Protein AF-A0A5B9D810-F1 (afdb_monomer_lite)

Organism: NCBI:txid2594042

Structure (mmCIF, N/CA/C/O backbone):
data_AF-A0A5B9D810-F1
#
_entry.id   AF-A0A5B9D810-F1
#
loop_
_atom_site.group_PDB
_atom_site.id
_atom_site.type_symbol
_atom_site.label_atom_id
_atom_site.label_alt_id
_atom_site.label_comp_id
_atom_site.label_asym_id
_atom_site.label_entity_id
_atom_site.label_seq_id
_atom_site.pdbx_PDB_ins_code
_atom_site.Cartn_x
_atom_site.Cartn_y
_atom_site.Cartn_z
_atom_site.occupancy
_atom_site.B_iso_or_equiv
_atom_site.auth_seq_id
_atom_site.auth_comp_id
_atom_site.auth_asym_id
_atom_site.auth_atom_id
_atom_site.pdbx_PDB_model_num
ATOM 1 N N . MET A 1 1 ? 25.979 0.892 -16.564 1.00 64.50 1 MET A N 1
ATOM 2 C CA . MET A 1 1 ? 24.502 0.816 -16.606 1.00 64.50 1 MET A CA 1
ATOM 3 C C . MET A 1 1 ? 24.005 0.319 -15.260 1.00 64.50 1 MET A C 1
ATOM 5 O O . MET A 1 1 ? 24.143 -0.865 -14.991 1.00 64.50 1 MET A O 1
ATOM 9 N N . LYS A 1 2 ? 23.517 1.200 -14.382 1.00 75.94 2 LYS A N 1
ATOM 10 C CA . LYS A 1 2 ? 22.886 0.778 -13.124 1.00 75.94 2 LYS A CA 1
ATOM 11 C C . LYS A 1 2 ? 21.375 0.852 -13.322 1.00 75.94 2 LYS A C 1
ATOM 13 O O . LYS A 1 2 ? 20.813 1.936 -13.285 1.00 75.94 2 LYS A O 1
ATOM 18 N N . TRP A 1 3 ? 20.777 -0.298 -13.610 1.00 79.00 3 TRP A N 1
ATOM 19 C 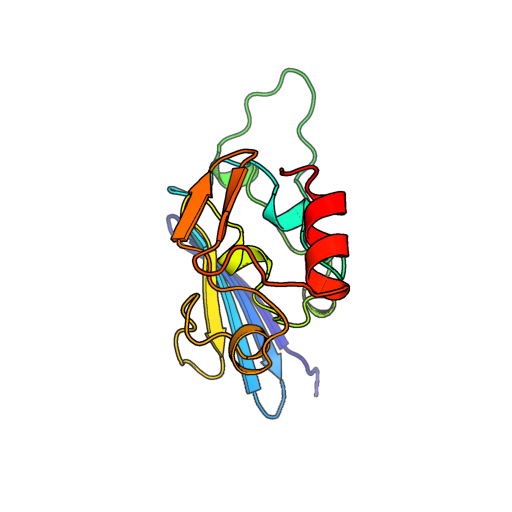CA . TRP A 1 3 ? 19.335 -0.505 -13.706 1.00 79.00 3 TRP A CA 1
ATOM 20 C C . TRP A 1 3 ? 18.954 -1.660 -12.769 1.00 79.00 3 TRP A C 1
ATOM 22 O O . TRP A 1 3 ? 19.748 -2.597 -12.646 1.00 79.00 3 TRP A O 1
ATOM 32 N N . PRO A 1 4 ? 17.766 -1.645 -12.145 1.00 86.75 4 PRO A N 1
ATOM 33 C CA . PRO A 1 4 ? 16.772 -0.566 -12.151 1.00 86.75 4 PRO A CA 1
ATOM 34 C C . PRO A 1 4 ? 17.247 0.706 -11.426 1.00 86.75 4 PRO A C 1
ATOM 36 O O . PRO A 1 4 ? 18.054 0.627 -10.499 1.00 86.75 4 PRO A O 1
ATOM 39 N N . ILE A 1 5 ? 16.753 1.869 -11.859 1.00 91.88 5 ILE A N 1
ATOM 40 C CA . ILE A 1 5 ? 16.976 3.154 -11.181 1.00 91.88 5 ILE A CA 1
ATOM 41 C C . ILE A 1 5 ? 15.845 3.345 -10.172 1.00 91.88 5 ILE A C 1
ATOM 43 O O . ILE A 1 5 ? 14.675 3.160 -10.502 1.00 91.88 5 ILE A O 1
ATOM 47 N N . VAL A 1 6 ? 16.197 3.685 -8.934 1.00 93.00 6 VAL A N 1
ATOM 48 C CA . VAL A 1 6 ? 15.242 3.894 -7.843 1.00 93.00 6 VAL A CA 1
ATOM 49 C C . VAL A 1 6 ? 15.334 5.343 -7.388 1.00 93.00 6 VAL A C 1
ATOM 51 O O . VAL A 1 6 ? 16.401 5.798 -6.981 1.00 93.00 6 VAL A O 1
ATOM 54 N N . GLU A 1 7 ? 14.210 6.047 -7.443 1.00 92.56 7 GLU A N 1
ATOM 55 C CA . GLU A 1 7 ? 14.071 7.440 -7.031 1.00 92.56 7 GLU A CA 1
ATOM 56 C C . GLU A 1 7 ? 13.005 7.541 -5.936 1.00 92.56 7 GLU A C 1
ATOM 58 O O . GLU A 1 7 ? 11.848 7.154 -6.124 1.00 92.56 7 GLU A O 1
ATOM 63 N N . GLU A 1 8 ? 13.376 8.091 -4.782 1.00 91.56 8 GLU A N 1
ATOM 64 C CA . GLU A 1 8 ? 12.434 8.407 -3.711 1.00 91.56 8 GLU A CA 1
ATOM 65 C C . GLU A 1 8 ? 12.339 9.918 -3.531 1.00 91.56 8 GLU A C 1
ATOM 67 O O . GLU A 1 8 ? 13.345 10.622 -3.463 1.00 91.56 8 GLU A O 1
ATOM 72 N N . SER A 1 9 ? 11.113 10.427 -3.448 1.00 91.06 9 SER A N 1
ATOM 73 C CA . SER A 1 9 ? 10.857 11.851 -3.233 1.00 91.06 9 SER A CA 1
ATOM 74 C C . SER A 1 9 ? 9.696 12.062 -2.269 1.00 91.06 9 SER A C 1
ATOM 76 O O . SER A 1 9 ? 8.754 11.268 -2.194 1.00 91.06 9 SER A O 1
ATOM 78 N N . ILE A 1 10 ? 9.767 13.144 -1.494 1.00 87.75 10 ILE A N 1
ATOM 79 C CA . ILE A 1 10 ? 8.697 13.564 -0.589 1.00 87.75 10 ILE A CA 1
ATOM 80 C C . ILE A 1 10 ? 8.345 15.005 -0.937 1.00 87.75 10 ILE A C 1
ATOM 82 O O . ILE A 1 10 ? 9.076 15.927 -0.590 1.00 87.75 10 ILE A O 1
ATOM 86 N N . ASN A 1 11 ? 7.199 15.194 -1.588 1.00 86.50 11 ASN A N 1
ATOM 87 C CA . ASN A 1 11 ? 6.734 16.506 -2.026 1.00 86.50 11 ASN A CA 1
ATOM 88 C C . ASN A 1 11 ? 5.464 16.872 -1.262 1.00 86.50 11 ASN A C 1
ATOM 90 O O . ASN A 1 11 ? 4.451 16.193 -1.407 1.00 86.50 11 ASN A O 1
ATOM 94 N N . PHE A 1 12 ? 5.514 17.953 -0.474 1.00 79.50 12 PHE A N 1
ATOM 95 C CA . PHE A 1 12 ? 4.403 18.543 0.294 1.00 79.50 12 PHE A CA 1
ATOM 96 C C . PHE A 1 12 ? 3.665 17.568 1.240 1.00 79.50 12 PHE A C 1
ATOM 98 O O . PHE A 1 12 ? 3.854 17.589 2.466 1.00 79.50 12 PHE A O 1
ATOM 105 N N . SER A 1 13 ? 2.826 16.705 0.669 1.00 86.88 13 SER A N 1
ATOM 106 C CA . SER A 1 13 ? 2.000 15.699 1.332 1.00 86.88 13 SER A CA 1
ATOM 107 C C . SER A 1 13 ? 2.019 14.339 0.639 1.00 86.88 13 SER A C 1
ATOM 109 O O . SER A 1 13 ? 1.164 13.516 0.936 1.00 86.88 13 SER A O 1
ATOM 111 N N . VAL A 1 14 ? 2.951 14.075 -0.275 1.00 90.00 14 VAL A N 1
ATOM 112 C CA . VAL A 1 14 ? 3.038 12.800 -0.989 1.00 90.00 14 VAL A CA 1
ATOM 113 C C . VAL A 1 14 ? 4.446 12.232 -0.878 1.00 90.00 14 VAL A C 1
ATOM 115 O O . VAL A 1 14 ? 5.416 12.920 -1.183 1.00 90.00 14 VAL A O 1
ATOM 118 N N . ARG A 1 15 ? 4.556 10.968 -0.460 1.00 91.44 15 ARG A N 1
ATOM 119 C CA . ARG A 1 15 ? 5.782 10.167 -0.591 1.00 91.44 15 ARG A CA 1
ATOM 120 C C . ARG A 1 15 ? 5.678 9.349 -1.871 1.00 91.44 15 ARG A C 1
ATOM 122 O O . ARG A 1 15 ? 4.767 8.534 -1.973 1.00 91.44 15 ARG A O 1
ATOM 129 N N . ASN A 1 16 ? 6.582 9.562 -2.818 1.00 93.19 16 ASN A N 1
ATOM 130 C CA . ASN A 1 16 ? 6.650 8.814 -4.067 1.00 93.19 16 ASN A CA 1
ATOM 131 C C . ASN A 1 16 ? 7.885 7.909 -4.079 1.00 93.19 16 ASN A C 1
ATOM 133 O O . ASN A 1 16 ? 8.989 8.363 -3.779 1.00 93.19 16 ASN A O 1
ATOM 137 N N . THR A 1 17 ? 7.683 6.658 -4.470 1.00 93.88 17 THR A N 1
ATOM 138 C CA . THR A 1 17 ? 8.737 5.700 -4.794 1.00 93.88 17 THR A CA 1
ATOM 139 C C . THR A 1 17 ? 8.589 5.354 -6.269 1.00 93.88 17 THR A C 1
ATOM 141 O O . THR A 1 17 ? 7.630 4.681 -6.656 1.00 93.88 17 THR A O 1
ATOM 144 N N . LYS A 1 18 ? 9.530 5.824 -7.087 1.00 94.25 18 LYS A N 1
ATOM 145 C CA . LYS A 1 18 ? 9.582 5.580 -8.526 1.00 94.25 18 LYS A CA 1
ATOM 146 C C . LYS A 1 18 ? 10.715 4.606 -8.827 1.00 94.25 18 LYS A C 1
ATOM 148 O O . LYS A 1 18 ? 11.838 4.774 -8.359 1.00 94.25 18 LYS A O 1
ATOM 153 N N . ILE A 1 19 ? 10.402 3.568 -9.589 1.00 93.25 19 ILE A N 1
ATOM 154 C CA . ILE A 1 19 ? 11.365 2.569 -10.047 1.00 93.25 19 ILE A CA 1
ATOM 155 C C . ILE A 1 19 ? 11.275 2.516 -11.558 1.00 93.25 19 ILE A C 1
ATOM 157 O O . ILE A 1 19 ? 10.211 2.260 -12.119 1.00 93.25 19 ILE A O 1
ATOM 161 N N . GLU A 1 20 ? 12.401 2.744 -12.206 1.00 91.88 20 GLU A N 1
ATOM 162 C CA . GLU A 1 20 ? 12.515 2.727 -13.650 1.00 91.88 20 GLU A CA 1
ATOM 163 C C . GLU A 1 20 ? 13.334 1.496 -14.053 1.00 91.88 20 GLU A C 1
ATOM 165 O O . GLU A 1 20 ? 14.413 1.221 -13.518 1.00 91.88 20 GLU A O 1
ATOM 170 N N . TYR A 1 21 ? 12.767 0.699 -14.950 1.00 89.75 21 TYR A N 1
ATOM 171 C CA . TYR A 1 21 ? 13.385 -0.450 -15.598 1.00 89.75 21 TYR A CA 1
ATOM 172 C C . TYR A 1 21 ? 13.634 -0.102 -17.069 1.00 89.75 21 TYR A C 1
ATOM 174 O O . TYR A 1 21 ? 13.072 0.852 -17.595 1.00 89.75 21 TYR A O 1
ATOM 182 N N . MET A 1 22 ? 14.407 -0.929 -17.777 1.00 89.62 22 MET A N 1
ATOM 183 C CA . MET A 1 22 ? 14.693 -0.698 -19.201 1.00 89.62 22 MET A CA 1
ATOM 184 C C . MET A 1 22 ? 13.442 -0.645 -20.092 1.00 89.62 22 MET A C 1
ATOM 186 O O . MET A 1 22 ? 13.476 -0.021 -21.144 1.00 89.62 22 MET A O 1
ATOM 190 N N . ASN A 1 23 ? 12.366 -1.332 -19.704 1.00 91.06 23 ASN A N 1
ATOM 191 C CA . ASN A 1 23 ? 11.155 -1.477 -20.512 1.00 91.06 23 ASN A CA 1
ATOM 192 C C . ASN A 1 23 ? 9.885 -0.941 -19.844 1.00 91.06 23 ASN A C 1
ATOM 194 O O . ASN A 1 23 ? 8.820 -1.060 -20.443 1.00 91.06 23 ASN A O 1
ATOM 198 N N . ARG A 1 24 ? 9.970 -0.445 -18.603 1.00 91.50 24 ARG A N 1
ATOM 199 C CA . ARG A 1 24 ? 8.802 0.036 -17.860 1.00 91.50 24 ARG A CA 1
ATOM 200 C C . ARG A 1 24 ? 9.176 0.923 -16.681 1.00 91.50 24 ARG A C 1
ATOM 202 O O . ARG A 1 24 ? 10.240 0.752 -16.090 1.00 91.50 24 ARG A O 1
ATOM 209 N N . THR A 1 25 ? 8.233 1.737 -16.236 1.00 92.12 25 THR A N 1
ATOM 210 C CA . THR A 1 25 ? 8.355 2.598 -15.058 1.00 92.12 25 THR A CA 1
ATOM 211 C C . THR A 1 25 ? 7.193 2.350 -14.112 1.00 92.12 25 THR A C 1
ATOM 213 O O . THR A 1 25 ? 6.039 2.251 -14.523 1.00 92.12 25 THR A O 1
ATOM 216 N N . THR A 1 26 ? 7.489 2.238 -12.823 1.00 93.56 26 THR A N 1
ATOM 217 C CA . THR A 1 26 ? 6.485 2.044 -11.778 1.00 93.56 26 THR A CA 1
ATOM 218 C C . THR A 1 26 ? 6.600 3.136 -10.732 1.00 93.56 26 THR A C 1
ATOM 220 O O . THR A 1 26 ? 7.645 3.265 -10.096 1.00 93.56 26 THR A O 1
ATOM 223 N N . ASP A 1 27 ? 5.512 3.859 -10.498 1.00 94.06 27 ASP A N 1
ATOM 224 C CA . ASP A 1 27 ? 5.411 4.881 -9.461 1.00 94.06 27 ASP A CA 1
ATOM 225 C C . ASP A 1 27 ? 4.400 4.439 -8.411 1.00 94.06 27 ASP A C 1
ATOM 227 O O . ASP A 1 27 ? 3.261 4.079 -8.725 1.00 94.06 27 ASP A O 1
ATOM 231 N N . LEU A 1 28 ? 4.796 4.497 -7.145 1.00 93.75 28 LEU A N 1
ATOM 232 C CA . LEU A 1 28 ? 3.920 4.233 -6.018 1.00 93.75 28 LEU A CA 1
ATOM 233 C C . LEU A 1 28 ? 3.935 5.423 -5.067 1.00 93.75 28 LEU A C 1
ATOM 235 O O . LEU A 1 28 ? 4.957 5.768 -4.479 1.00 93.75 28 LEU A O 1
ATOM 239 N N . MET A 1 29 ? 2.765 6.022 -4.885 1.00 93.69 29 MET A N 1
ATOM 240 C CA . MET A 1 29 ? 2.589 7.273 -4.163 1.00 93.69 29 MET A CA 1
ATOM 241 C C . MET A 1 29 ? 1.731 7.050 -2.915 1.00 93.69 29 MET A C 1
ATOM 243 O O . MET A 1 29 ? 0.670 6.431 -2.988 1.00 93.69 29 MET A O 1
ATOM 247 N N . PHE A 1 30 ? 2.168 7.587 -1.778 1.00 93.50 30 PHE A N 1
ATOM 248 C CA . PHE A 1 30 ? 1.420 7.631 -0.522 1.00 93.50 30 PHE A CA 1
ATOM 249 C C . PHE A 1 30 ? 1.042 9.067 -0.187 1.00 93.50 30 PHE A C 1
ATOM 251 O O . PHE A 1 30 ? 1.918 9.895 0.061 1.00 93.50 30 PHE A O 1
ATOM 258 N N . ASP A 1 31 ? -0.255 9.341 -0.099 1.00 93.44 31 ASP A N 1
ATOM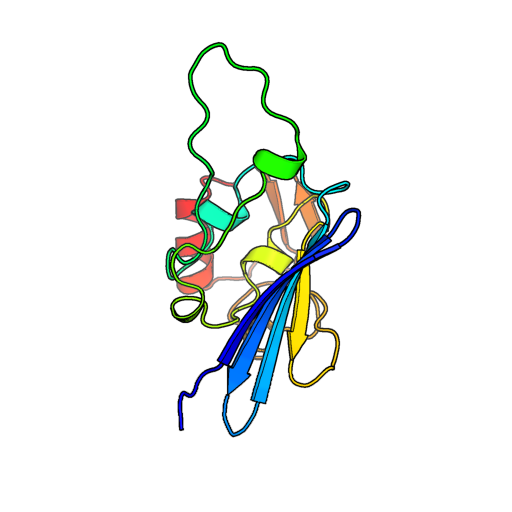 259 C CA . ASP A 1 31 ? -0.788 10.599 0.413 1.00 93.44 31 ASP A CA 1
ATOM 260 C C . ASP A 1 31 ? -0.681 10.618 1.949 1.00 93.44 31 ASP A C 1
ATOM 262 O O . ASP A 1 31 ? -1.382 9.904 2.675 1.00 93.44 31 ASP A O 1
ATOM 266 N N . LEU A 1 32 ? 0.229 11.449 2.448 1.00 91.25 32 LEU A N 1
ATOM 267 C CA . LEU A 1 32 ? 0.549 11.636 3.859 1.00 91.25 32 LEU A CA 1
ATOM 268 C C . LEU A 1 32 ? -0.590 12.310 4.644 1.00 91.25 32 LEU A C 1
ATOM 270 O O . LEU A 1 32 ? -0.649 12.156 5.866 1.00 91.25 32 LEU A O 1
ATOM 274 N N . ASN A 1 33 ? -1.494 13.036 3.976 1.00 90.81 33 ASN A N 1
ATOM 275 C CA . ASN A 1 33 ? -2.650 13.668 4.615 1.00 90.81 33 ASN A CA 1
ATOM 276 C C . ASN A 1 33 ? -3.777 12.649 4.827 1.00 90.81 33 ASN A C 1
ATOM 278 O O . ASN A 1 33 ? -4.414 12.629 5.885 1.00 90.81 33 ASN A O 1
ATOM 282 N N . LYS A 1 34 ? -3.986 11.755 3.854 1.00 91.69 34 LYS A N 1
ATOM 283 C CA . LYS A 1 34 ? -4.996 10.689 3.940 1.00 91.69 34 LYS A CA 1
ATOM 284 C C . LYS A 1 34 ? -4.531 9.500 4.780 1.00 91.69 34 LYS A C 1
ATOM 286 O O . LYS A 1 34 ? -5.313 8.946 5.553 1.00 91.69 34 LYS A O 1
ATOM 291 N N . CYS A 1 35 ? -3.257 9.112 4.701 1.00 91.94 35 CYS A N 1
ATOM 292 C CA . CYS A 1 35 ? -2.734 7.922 5.379 1.00 91.94 35 CYS A CA 1
ATOM 293 C C . CYS A 1 35 ? -2.834 8.049 6.903 1.00 91.94 35 CYS A C 1
ATOM 295 O O . CYS A 1 35 ? -2.254 8.953 7.491 1.00 91.94 35 CYS A O 1
ATOM 297 N N . THR A 1 36 ? -3.566 7.157 7.570 1.00 90.69 36 THR A N 1
ATOM 298 C CA . THR A 1 36 ? -3.753 7.160 9.038 1.00 90.69 36 THR A CA 1
ATOM 299 C C . THR A 1 36 ? -2.745 6.291 9.788 1.00 90.69 36 THR A C 1
ATOM 301 O O . THR A 1 36 ? -2.862 6.135 11.002 1.00 90.69 36 THR A O 1
ATOM 304 N N . SER A 1 37 ? -1.766 5.705 9.090 1.00 91.31 37 SER A N 1
ATOM 305 C CA . SER A 1 37 ? -0.823 4.743 9.675 1.00 91.31 37 SER A CA 1
ATOM 306 C C . SER A 1 37 ? -1.517 3.512 10.286 1.00 91.31 37 SER A C 1
ATOM 308 O O . SER A 1 37 ? -1.104 3.009 11.325 1.00 91.31 37 SER A O 1
ATOM 310 N N . CYS A 1 38 ? -2.572 2.996 9.636 1.00 90.50 38 CYS A N 1
ATOM 311 C CA . CYS A 1 38 ? -3.254 1.760 10.053 1.00 90.50 38 CYS A CA 1
ATOM 312 C C . CYS A 1 38 ? -2.454 0.476 9.756 1.00 90.50 38 CYS A C 1
ATOM 314 O O . CYS A 1 38 ? -2.785 -0.593 10.267 1.00 90.50 38 CYS A O 1
ATOM 316 N N . TYR A 1 39 ? -1.422 0.572 8.909 1.00 91.88 39 TYR A N 1
ATOM 317 C CA . TYR A 1 39 ? -0.507 -0.509 8.520 1.00 91.88 39 TYR A CA 1
ATOM 318 C C . TYR A 1 39 ? -1.163 -1.756 7.896 1.00 91.88 39 TYR A C 1
ATOM 320 O O . TYR A 1 39 ? -0.522 -2.801 7.796 1.00 91.88 39 TYR A O 1
ATOM 328 N N . GLN A 1 40 ? -2.402 -1.663 7.401 1.00 90.94 40 GLN A N 1
ATOM 329 C CA . GLN A 1 40 ? -3.029 -2.764 6.656 1.00 90.94 40 GLN A CA 1
ATOM 330 C C . GLN A 1 40 ? -2.258 -3.096 5.373 1.00 90.94 40 GLN A C 1
ATOM 332 O O . GLN A 1 40 ? -2.056 -4.266 5.073 1.00 90.94 40 GLN A O 1
ATOM 337 N N . CYS A 1 41 ? -1.744 -2.087 4.662 1.00 92.31 41 CYS A N 1
ATOM 338 C CA . CYS A 1 41 ? -0.913 -2.286 3.472 1.00 92.31 41 CYS A CA 1
ATOM 339 C C . CYS A 1 41 ? 0.398 -3.038 3.763 1.00 92.31 41 CYS A C 1
ATOM 341 O O . CYS A 1 41 ? 0.856 -3.800 2.916 1.00 92.31 41 CYS A O 1
ATOM 343 N N . VAL A 1 42 ? 0.972 -2.858 4.960 1.00 93.50 42 VAL A N 1
ATOM 344 C CA . VAL A 1 42 ? 2.163 -3.590 5.420 1.00 93.50 42 VAL A CA 1
ATOM 345 C C . VAL A 1 42 ? 1.812 -5.064 5.619 1.00 93.50 42 VAL A C 1
ATOM 347 O O . VAL A 1 42 ? 2.454 -5.928 5.033 1.00 93.50 42 VAL A O 1
ATOM 350 N N . LYS A 1 43 ? 0.743 -5.351 6.375 1.00 91.31 43 LYS A N 1
ATOM 351 C CA . LYS A 1 43 ? 0.288 -6.725 6.652 1.00 91.31 43 LYS A CA 1
ATOM 352 C C . LYS A 1 43 ? -0.156 -7.476 5.394 1.00 91.31 43 LYS A C 1
ATOM 354 O O . LYS A 1 43 ? 0.110 -8.664 5.253 1.00 91.31 43 LYS A O 1
ATOM 359 N N . ALA A 1 44 ? -0.835 -6.782 4.485 1.00 91.19 44 ALA A N 1
ATOM 360 C CA . ALA A 1 44 ? -1.385 -7.377 3.275 1.00 91.19 44 ALA A CA 1
ATOM 361 C C . ALA A 1 44 ? -0.339 -7.640 2.186 1.00 91.19 44 ALA A C 1
ATOM 363 O O . ALA A 1 44 ? -0.627 -8.353 1.228 1.00 91.19 44 ALA A O 1
ATOM 364 N N . CYS A 1 45 ? 0.850 -7.036 2.275 1.00 92.69 45 CYS A N 1
ATOM 365 C CA . CYS A 1 45 ? 1.849 -7.150 1.223 1.00 92.69 45 CYS A CA 1
ATOM 366 C C . CYS A 1 45 ? 2.305 -8.616 1.082 1.00 92.69 45 CYS A C 1
ATOM 368 O O . CYS A 1 45 ? 2.925 -9.152 2.002 1.00 92.69 45 CYS A O 1
ATOM 370 N N . PRO A 1 46 ? 2.083 -9.283 -0.067 1.00 90.81 46 PRO A N 1
ATOM 371 C CA . PRO A 1 46 ? 2.456 -10.690 -0.221 1.00 90.81 46 PRO A CA 1
ATOM 372 C C . PRO A 1 46 ? 3.976 -10.900 -0.157 1.00 90.81 46 PRO A C 1
ATOM 374 O O . PRO A 1 46 ? 4.433 -11.947 0.300 1.00 90.81 46 PRO A O 1
ATOM 377 N N . LYS A 1 47 ? 4.750 -9.886 -0.572 1.00 93.81 47 LYS A N 1
ATOM 378 C CA . LYS A 1 47 ? 6.220 -9.882 -0.614 1.00 93.81 47 LYS A CA 1
ATOM 379 C C . LYS A 1 47 ? 6.892 -9.206 0.583 1.00 93.81 47 LYS A C 1
ATOM 381 O O . LYS A 1 47 ? 8.115 -9.127 0.593 1.00 93.81 47 LYS A O 1
ATOM 386 N N . ASN A 1 48 ? 6.127 -8.715 1.563 1.00 93.31 48 ASN A N 1
ATOM 387 C CA . ASN A 1 48 ? 6.660 -7.966 2.709 1.00 93.31 48 ASN A CA 1
ATOM 388 C C . ASN A 1 48 ? 7.607 -6.820 2.290 1.00 93.31 48 ASN A C 1
ATOM 390 O O . ASN A 1 48 ? 8.660 -6.628 2.885 1.00 93.31 48 ASN A O 1
ATOM 394 N N . ALA A 1 49 ? 7.264 -6.092 1.222 1.00 94.62 49 ALA A N 1
ATOM 395 C CA . ALA A 1 49 ? 8.090 -4.999 0.702 1.00 94.62 49 ALA A CA 1
ATOM 396 C C . ALA A 1 49 ? 7.925 -3.696 1.511 1.00 94.62 49 ALA A C 1
ATOM 398 O O . ALA A 1 49 ? 8.833 -2.874 1.559 1.00 94.62 49 ALA A O 1
ATOM 399 N N . LEU A 1 50 ? 6.765 -3.517 2.150 1.00 94.25 50 LEU A N 1
ATOM 400 C CA . LEU A 1 50 ? 6.436 -2.346 2.962 1.00 94.25 50 LEU A CA 1
ATOM 401 C C . LEU A 1 50 ? 6.748 -2.583 4.434 1.00 94.25 50 LEU A C 1
ATOM 403 O O . LEU A 1 50 ? 6.435 -3.644 4.969 1.00 94.25 50 LEU A O 1
ATOM 407 N N . PHE A 1 51 ? 7.265 -1.554 5.100 1.00 93.81 51 PHE A N 1
ATOM 408 C CA . PHE A 1 51 ? 7.593 -1.584 6.520 1.00 93.81 51 PHE A CA 1
ATOM 409 C C . PHE A 1 51 ? 6.984 -0.399 7.260 1.00 93.81 51 PHE A C 1
ATOM 411 O O . PHE A 1 51 ? 6.801 0.691 6.711 1.00 93.81 51 PHE A O 1
ATOM 418 N N . LYS A 1 52 ? 6.645 -0.634 8.531 1.00 92.69 52 LYS A N 1
ATOM 419 C CA . LYS A 1 52 ? 6.245 0.427 9.457 1.00 92.69 52 LYS A CA 1
ATOM 420 C C . LYS A 1 52 ? 7.503 1.073 10.060 1.00 92.69 52 LYS A C 1
ATOM 422 O O . LYS A 1 52 ? 8.416 0.334 10.423 1.00 92.69 52 LYS A O 1
ATOM 427 N N . PRO A 1 53 ? 7.553 2.404 10.206 1.00 89.50 53 PRO A N 1
ATOM 428 C CA . PRO A 1 53 ? 8.613 3.071 10.957 1.00 89.50 53 PRO A CA 1
ATOM 429 C C . PRO A 1 53 ? 8.640 2.617 12.420 1.00 89.50 53 PRO A C 1
ATOM 431 O O . PRO A 1 53 ? 7.586 2.392 13.027 1.00 89.50 53 PRO A O 1
ATOM 434 N N . GLU A 1 54 ? 9.834 2.504 12.997 1.00 87.00 54 GLU A N 1
ATOM 435 C CA . GLU A 1 54 ? 9.992 2.302 14.435 1.00 87.00 54 GLU A CA 1
ATOM 436 C C . GLU A 1 54 ? 9.761 3.624 15.165 1.00 87.00 54 GLU A C 1
ATOM 438 O O . GLU A 1 54 ? 10.421 4.628 14.906 1.00 87.00 54 GLU A O 1
ATOM 443 N N . ILE A 1 55 ? 8.787 3.636 16.073 1.00 84.56 55 ILE A N 1
ATOM 444 C CA . ILE A 1 55 ? 8.421 4.824 16.843 1.00 84.56 55 ILE A CA 1
ATOM 445 C C . ILE A 1 55 ? 8.779 4.546 18.305 1.00 84.56 55 ILE A C 1
ATOM 447 O O . ILE A 1 55 ? 8.156 3.670 18.915 1.00 84.56 55 ILE A O 1
ATOM 451 N N . PRO A 1 56 ? 9.751 5.271 18.888 1.00 82.31 56 PRO A N 1
ATOM 452 C CA . PRO A 1 56 ? 10.098 5.116 20.293 1.00 82.31 56 PRO A CA 1
ATOM 453 C C . PRO A 1 56 ? 8.890 5.368 21.197 1.00 82.31 56 PRO A C 1
ATOM 455 O O . PRO A 1 56 ? 8.132 6.323 20.997 1.00 82.31 56 PRO A O 1
ATOM 458 N N . LYS A 1 57 ? 8.722 4.525 22.222 1.00 80.44 57 LYS A N 1
ATOM 459 C CA . LYS A 1 57 ? 7.662 4.706 23.222 1.00 80.44 57 LYS A CA 1
ATO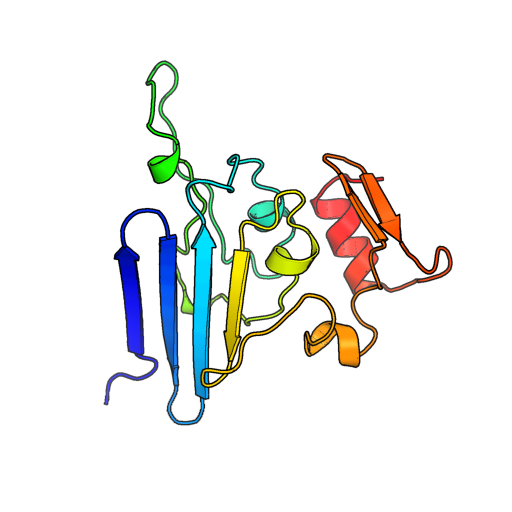M 460 C C . LYS A 1 57 ? 7.797 6.089 23.870 1.00 80.44 57 LYS A C 1
ATOM 462 O O . LYS A 1 57 ? 8.890 6.496 24.248 1.00 80.44 57 LYS A O 1
ATOM 467 N N . GLY A 1 58 ? 6.685 6.814 23.978 1.00 79.88 58 GLY A N 1
ATOM 468 C CA . GLY A 1 58 ? 6.636 8.135 24.615 1.00 79.88 58 GLY A CA 1
ATOM 469 C C . GLY A 1 58 ? 7.007 9.325 23.721 1.00 79.88 58 GLY A C 1
ATOM 470 O O . GLY A 1 58 ? 6.794 10.461 24.137 1.00 79.88 58 GLY A O 1
ATOM 471 N N . LYS A 1 59 ? 7.485 9.119 22.483 1.00 80.94 59 LYS A N 1
ATOM 472 C CA . LYS A 1 59 ? 7.727 10.229 21.545 1.00 80.94 59 LYS A CA 1
ATOM 473 C C . LYS A 1 59 ? 6.500 10.517 20.680 1.00 80.94 59 LYS A C 1
ATOM 475 O O . LYS A 1 59 ? 5.935 9.625 20.049 1.00 80.94 59 LYS A O 1
ATOM 480 N N . LYS A 1 60 ? 6.114 11.795 20.601 1.00 79.38 60 LYS A N 1
ATOM 481 C CA . LYS A 1 60 ? 5.142 12.277 19.612 1.00 79.38 60 LYS A CA 1
ATOM 482 C C . LYS A 1 60 ? 5.854 12.448 18.273 1.00 79.38 60 LYS A C 1
ATOM 484 O O . LYS A 1 60 ? 6.612 13.392 18.096 1.00 79.38 60 LYS A O 1
ATOM 489 N N . VAL A 1 61 ? 5.601 11.527 17.347 1.00 83.00 61 VAL A N 1
ATOM 490 C CA . VAL A 1 61 ? 6.150 11.571 15.986 1.00 83.00 61 VAL A CA 1
ATOM 491 C C . VAL A 1 61 ? 5.092 12.120 15.016 1.00 83.00 61 VAL A C 1
ATOM 493 O O . VAL A 1 61 ? 3.941 11.648 15.037 1.00 83.00 61 VAL A O 1
ATOM 496 N N . PRO A 1 62 ? 5.435 13.106 14.164 1.00 83.50 62 PRO A N 1
ATOM 497 C CA . PRO A 1 62 ? 4.531 13.644 13.154 1.00 83.50 62 PRO A CA 1
ATOM 498 C C . PRO A 1 62 ? 3.916 12.552 12.281 1.00 83.50 62 PRO A C 1
ATOM 500 O O . PRO A 1 62 ? 4.535 11.540 11.971 1.00 83.50 62 PRO A O 1
ATOM 503 N N . ARG A 1 63 ? 2.671 12.750 11.836 1.00 79.25 63 ARG A N 1
ATOM 504 C CA . ARG A 1 63 ? 1.951 11.760 11.012 1.00 79.25 63 ARG A CA 1
ATOM 505 C C . ARG A 1 63 ? 2.715 11.379 9.737 1.00 79.25 63 ARG A C 1
ATOM 507 O O . ARG A 1 63 ? 2.721 10.208 9.376 1.00 79.25 63 ARG A O 1
ATOM 514 N N . LYS A 1 64 ? 3.412 12.340 9.122 1.00 80.06 64 LYS A N 1
ATOM 515 C CA . LYS A 1 64 ? 4.235 12.147 7.915 1.00 80.06 64 LYS A CA 1
ATOM 516 C C . LYS A 1 64 ? 5.363 11.127 8.120 1.00 80.06 64 LYS A C 1
ATOM 518 O O . LYS A 1 64 ? 5.656 10.346 7.223 1.00 80.06 64 LYS A O 1
ATOM 523 N N . GLU A 1 65 ? 5.933 11.079 9.320 1.00 83.69 65 GLU A N 1
ATOM 524 C CA . GLU A 1 65 ? 7.008 10.150 9.692 1.00 83.69 65 GLU A CA 1
ATOM 525 C C . GLU A 1 65 ? 6.489 8.768 10.114 1.00 83.69 65 GLU A C 1
ATOM 527 O O . GLU A 1 65 ? 7.264 7.831 10.255 1.00 83.69 65 GLU A O 1
ATOM 532 N N . ARG A 1 66 ? 5.169 8.608 10.272 1.00 87.94 66 ARG A N 1
ATOM 533 C CA . ARG A 1 66 ? 4.515 7.334 10.614 1.00 87.94 66 ARG A CA 1
ATOM 534 C C . ARG A 1 66 ? 3.994 6.586 9.385 1.00 87.94 66 ARG A C 1
ATOM 536 O O . ARG A 1 66 ? 3.317 5.566 9.519 1.00 87.94 66 ARG A O 1
ATOM 543 N N . VAL A 1 67 ? 4.230 7.103 8.181 1.00 90.94 67 VAL A N 1
ATOM 544 C CA . VAL A 1 67 ? 3.764 6.476 6.938 1.00 90.94 67 VAL A CA 1
ATOM 545 C C . VAL A 1 67 ? 4.678 5.304 6.564 1.00 90.94 67 VAL A C 1
ATOM 547 O O . VAL A 1 67 ? 5.897 5.417 6.726 1.00 90.94 67 VAL A O 1
ATOM 550 N N . PRO A 1 68 ? 4.124 4.183 6.061 1.00 92.38 68 PRO A N 1
ATOM 551 C CA . PRO A 1 68 ? 4.917 3.063 5.565 1.00 92.38 68 PRO A CA 1
ATOM 552 C C . PRO A 1 68 ? 5.935 3.469 4.496 1.00 92.38 68 PRO A C 1
ATOM 554 O O . PRO A 1 68 ? 5.704 4.405 3.729 1.00 92.38 68 PRO A O 1
ATOM 557 N N . PHE A 1 69 ? 7.053 2.757 4.440 1.00 92.19 69 PHE A N 1
ATOM 558 C CA . PHE A 1 69 ? 8.121 2.975 3.462 1.00 92.19 69 PHE A CA 1
ATOM 559 C C . PHE A 1 69 ? 8.647 1.640 2.929 1.00 92.19 69 PHE A C 1
ATOM 561 O O . PHE A 1 69 ? 8.293 0.580 3.454 1.00 92.19 69 PHE A O 1
ATOM 568 N N . PHE A 1 70 ? 9.480 1.704 1.891 1.00 93.50 70 PHE A N 1
ATOM 569 C CA . PHE A 1 70 ? 10.168 0.555 1.312 1.00 93.50 70 PHE A CA 1
ATOM 570 C C . PHE A 1 70 ? 11.640 0.571 1.725 1.00 93.50 70 PHE A C 1
ATOM 572 O O . PHE A 1 70 ? 12.403 1.345 1.161 1.00 93.50 70 PHE A O 1
ATOM 579 N N . PRO A 1 71 ? 12.084 -0.282 2.664 1.00 92.56 71 PRO A N 1
ATOM 580 C CA . PRO A 1 71 ? 13.515 -0.446 2.924 1.00 92.56 71 PRO A CA 1
ATOM 581 C C . PRO A 1 71 ? 14.254 -1.019 1.712 1.00 92.56 71 PRO A C 1
ATOM 583 O O . PRO A 1 71 ? 15.431 -0.753 1.515 1.00 92.56 71 PRO A O 1
ATOM 586 N N . ASP A 1 72 ? 13.549 -1.828 0.917 1.00 92.88 72 ASP A N 1
ATOM 587 C CA . ASP A 1 72 ? 14.024 -2.378 -0.346 1.00 92.88 72 ASP A CA 1
ATOM 588 C C . ASP A 1 72 ? 12.901 -2.246 -1.391 1.00 92.88 72 ASP A C 1
ATOM 590 O O . ASP A 1 72 ? 12.010 -3.107 -1.466 1.00 92.88 72 ASP A O 1
ATOM 594 N N . PRO A 1 73 ? 12.900 -1.149 -2.172 1.00 91.88 73 PRO A N 1
ATOM 595 C CA . PRO A 1 73 ? 11.891 -0.893 -3.198 1.00 91.88 73 PRO A CA 1
ATOM 596 C C . PRO A 1 73 ? 11.793 -2.002 -4.250 1.00 91.88 73 PRO A C 1
ATOM 598 O O . PRO A 1 73 ? 10.709 -2.246 -4.781 1.00 91.88 73 PRO A O 1
ATOM 601 N N . LEU A 1 74 ? 12.876 -2.748 -4.497 1.00 91.88 74 LEU A N 1
ATOM 602 C CA . LEU A 1 74 ? 12.924 -3.794 -5.522 1.00 91.88 74 LEU A CA 1
ATOM 603 C C . LEU A 1 74 ? 12.156 -5.062 -5.130 1.00 91.88 74 LEU A C 1
ATOM 605 O O . LEU A 1 74 ? 11.792 -5.857 -5.998 1.00 91.88 74 LEU A O 1
ATOM 609 N N . LYS A 1 75 ? 11.826 -5.242 -3.844 1.00 93.38 75 LYS A N 1
ATOM 610 C CA . LYS A 1 75 ? 10.906 -6.307 -3.399 1.00 93.38 75 LYS A CA 1
ATOM 611 C C . LYS A 1 75 ? 9.464 -6.061 -3.830 1.00 93.38 75 LYS A C 1
ATOM 613 O O . LYS A 1 75 ? 8.652 -6.994 -3.823 1.00 93.38 75 LYS A O 1
ATOM 618 N N . CYS A 1 76 ? 9.109 -4.821 -4.159 1.00 93.00 76 CYS A N 1
ATOM 619 C CA . CYS A 1 76 ? 7.769 -4.491 -4.609 1.00 93.00 76 CYS A CA 1
ATOM 620 C C . CYS A 1 76 ? 7.534 -5.047 -6.019 1.00 93.00 76 CYS A C 1
ATOM 622 O O . CYS A 1 76 ? 8.129 -4.604 -6.991 1.00 93.00 76 CYS A O 1
ATOM 624 N N . VAL A 1 77 ? 6.602 -5.992 -6.144 1.00 91.44 77 VAL A N 1
ATOM 625 C CA . VAL A 1 77 ? 6.198 -6.575 -7.440 1.00 91.44 77 VAL A CA 1
ATOM 626 C C . VAL A 1 77 ? 5.034 -5.827 -8.100 1.00 91.44 77 VAL A C 1
ATOM 628 O O . VAL A 1 77 ? 4.395 -6.353 -9.004 1.00 91.44 77 VAL A O 1
ATOM 631 N N . PHE A 1 78 ? 4.704 -4.634 -7.599 1.00 91.56 78 PHE A N 1
ATOM 632 C CA . PHE A 1 78 ? 3.657 -3.765 -8.145 1.00 91.56 78 PHE A CA 1
ATOM 633 C C . PHE A 1 78 ? 2.266 -4.428 -8.284 1.00 91.56 78 PHE A C 1
ATOM 635 O O . PHE A 1 78 ? 1.500 -4.157 -9.201 1.00 91.56 78 PHE A O 1
ATOM 642 N N . CYS A 1 79 ? 1.922 -5.308 -7.335 1.00 90.38 79 CYS A N 1
ATOM 643 C CA . CYS A 1 79 ? 0.701 -6.126 -7.365 1.00 90.38 79 CYS A CA 1
ATOM 644 C C . CYS A 1 79 ? -0.621 -5.366 -7.131 1.00 90.38 79 CYS A C 1
ATOM 646 O O . CYS A 1 79 ? -1.686 -5.881 -7.456 1.00 90.38 79 CYS A O 1
ATOM 648 N N . GLY A 1 80 ? -0.585 -4.182 -6.513 1.00 90.56 80 GLY A N 1
ATOM 649 C CA . GLY A 1 80 ? -1.787 -3.389 -6.224 1.00 90.56 80 GLY A CA 1
ATOM 650 C C . GLY A 1 80 ? -2.622 -3.829 -5.017 1.00 90.56 80 GLY A C 1
ATOM 651 O O . GLY A 1 80 ? -3.601 -3.167 -4.692 1.00 90.56 80 GLY A O 1
ATOM 652 N N . VAL A 1 81 ? -2.228 -4.874 -4.280 1.00 91.06 81 VAL A N 1
ATOM 653 C CA . VAL A 1 81 ? -2.951 -5.317 -3.066 1.00 91.06 81 VAL A CA 1
ATOM 654 C C . VAL A 1 81 ? -3.058 -4.196 -2.020 1.00 91.06 81 VAL A C 1
ATOM 656 O O . VAL A 1 81 ? -4.102 -4.018 -1.394 1.00 91.06 81 VAL A O 1
ATOM 659 N N . CYS A 1 82 ? -1.995 -3.403 -1.848 1.00 92.38 82 CYS A N 1
ATOM 660 C CA . CYS A 1 82 ? -1.988 -2.270 -0.922 1.00 92.38 82 CYS A CA 1
ATOM 661 C C . CYS A 1 82 ? -2.993 -1.176 -1.320 1.00 92.38 82 CYS A C 1
ATOM 663 O O . CYS A 1 82 ? -3.670 -0.647 -0.440 1.00 92.38 82 CYS A O 1
ATOM 665 N N . LEU A 1 83 ? -3.114 -0.879 -2.619 1.00 91.81 83 LEU A N 1
ATOM 666 C CA . LEU A 1 83 ? -4.092 0.060 -3.172 1.00 91.81 83 LEU A CA 1
ATOM 667 C C . LEU A 1 83 ? -5.517 -0.421 -2.881 1.00 91.81 83 LEU A C 1
ATOM 669 O O . LEU A 1 83 ? -6.329 0.322 -2.334 1.00 91.81 83 LEU A O 1
ATOM 673 N N . THR A 1 84 ? -5.789 -1.690 -3.186 1.00 88.94 84 THR A N 1
ATOM 674 C CA . THR A 1 84 ? -7.103 -2.314 -3.006 1.00 88.94 84 THR A CA 1
ATOM 675 C C . THR A 1 84 ? -7.570 -2.300 -1.552 1.00 88.94 84 THR A C 1
ATOM 677 O O . THR A 1 84 ? -8.730 -2.004 -1.282 1.00 88.94 84 THR A O 1
ATOM 680 N N . LEU A 1 85 ? -6.673 -2.591 -0.608 1.00 88.88 85 LEU A N 1
ATOM 681 C CA . LEU A 1 85 ? -7.008 -2.715 0.813 1.00 88.88 85 LEU A CA 1
ATOM 682 C C . LEU A 1 85 ? -6.888 -1.412 1.602 1.00 88.88 85 LEU A C 1
ATOM 684 O O . LEU A 1 85 ? -7.059 -1.437 2.817 1.00 88.88 85 LEU A O 1
ATOM 688 N N . CYS A 1 86 ? -6.583 -0.278 0.971 1.00 91.06 86 CYS A N 1
ATOM 689 C CA . CYS A 1 86 ? -6.511 0.991 1.684 1.00 91.06 86 CYS A CA 1
ATOM 690 C C . CYS A 1 86 ? -7.928 1.546 1.952 1.00 91.06 86 CYS A C 1
ATOM 692 O O . CYS A 1 86 ? -8.591 1.996 1.012 1.00 91.06 86 CYS A O 1
ATOM 694 N N . PRO A 1 87 ? -8.407 1.606 3.213 1.00 88.88 87 PRO A N 1
ATOM 695 C CA . PRO A 1 87 ? -9.728 2.166 3.517 1.00 88.88 87 PRO A CA 1
ATOM 696 C C . PRO A 1 87 ? -9.795 3.691 3.364 1.00 88.88 87 PRO A C 1
ATOM 698 O O . PRO A 1 87 ? -10.883 4.240 3.252 1.00 88.88 87 PRO A O 1
ATOM 701 N N . PHE A 1 88 ? -8.647 4.376 3.363 1.00 90.81 88 PHE A N 1
ATOM 702 C CA . PHE A 1 88 ? -8.557 5.842 3.301 1.00 90.81 88 PHE A CA 1
ATOM 703 C C . PHE A 1 88 ? -8.174 6.371 1.918 1.00 90.81 88 PHE A C 1
ATOM 705 O O . PHE A 1 88 ? -7.953 7.569 1.772 1.00 90.81 88 PHE A O 1
ATOM 712 N N . ASP A 1 89 ? -8.037 5.477 0.934 1.00 90.25 89 ASP A N 1
ATOM 713 C CA . ASP A 1 89 ? -7.638 5.823 -0.432 1.00 90.25 89 ASP A CA 1
ATOM 714 C C . ASP A 1 89 ? -6.379 6.712 -0.483 1.00 90.25 89 ASP A C 1
ATOM 716 O O . ASP A 1 89 ? -6.300 7.731 -1.165 1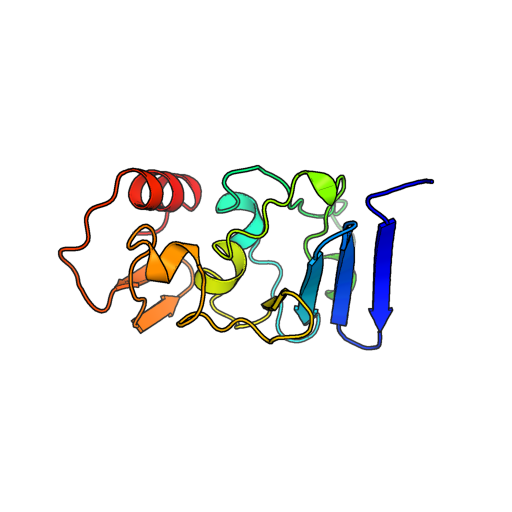.00 90.25 89 ASP A O 1
ATOM 720 N N . ALA A 1 90 ? -5.401 6.339 0.345 1.00 92.81 90 ALA A N 1
ATOM 721 C CA . ALA A 1 90 ? -4.168 7.087 0.563 1.00 92.81 90 ALA A CA 1
ATOM 722 C C . ALA A 1 90 ? -3.010 6.610 -0.325 1.00 92.81 90 ALA A C 1
ATOM 724 O O . ALA A 1 90 ? -1.878 7.037 -0.123 1.00 92.81 90 ALA A O 1
ATOM 725 N N . ILE A 1 91 ? -3.261 5.673 -1.238 1.00 93.56 91 ILE A N 1
ATOM 726 C CA . ILE A 1 91 ? -2.245 5.052 -2.089 1.00 93.56 91 ILE A CA 1
ATOM 727 C C . ILE A 1 91 ? -2.662 5.277 -3.539 1.00 93.56 91 ILE A C 1
ATOM 729 O O . ILE A 1 91 ? -3.829 5.102 -3.869 1.00 93.56 91 ILE A O 1
ATOM 733 N N . SER A 1 92 ? -1.716 5.640 -4.397 1.00 93.12 92 SER A N 1
ATOM 734 C CA . SER A 1 92 ? -1.903 5.746 -5.846 1.00 93.12 92 SER A CA 1
ATOM 735 C C . SER A 1 92 ? -0.749 5.058 -6.565 1.00 93.12 92 SER A C 1
ATOM 737 O O . SER A 1 92 ? 0.371 5.026 -6.058 1.00 93.12 92 SER A O 1
ATOM 739 N N . MET A 1 93 ? -1.022 4.492 -7.738 1.00 93.62 93 MET A N 1
ATOM 740 C CA . MET A 1 93 ? -0.043 3.750 -8.535 1.00 93.62 93 MET A CA 1
ATOM 741 C C . MET A 1 93 ? -0.044 4.255 -9.972 1.00 93.62 93 MET A C 1
ATOM 743 O O . MET A 1 93 ? -1.117 4.522 -10.516 1.00 93.62 93 MET A O 1
ATOM 747 N N . LYS A 1 94 ? 1.131 4.345 -10.599 1.00 93.25 94 LYS A N 1
ATOM 748 C CA . LYS A 1 94 ? 1.255 4.536 -12.048 1.00 93.25 94 LYS A CA 1
ATOM 749 C C . LYS A 1 94 ? 2.162 3.480 -12.661 1.00 93.25 94 LYS A C 1
ATOM 751 O O . LYS A 1 94 ? 3.207 3.166 -12.100 1.00 93.25 94 LYS A O 1
ATOM 756 N N . LEU A 1 95 ? 1.748 2.946 -13.800 1.00 92.00 95 LEU A N 1
ATOM 757 C CA . LEU A 1 95 ? 2.546 2.054 -14.633 1.00 92.00 95 LEU A CA 1
ATOM 758 C C . LEU A 1 95 ? 2.755 2.747 -15.973 1.00 92.00 95 LEU A C 1
ATOM 760 O O . LEU A 1 95 ? 1.775 3.105 -16.620 1.00 92.00 95 LEU A O 1
ATOM 764 N N . ASP A 1 96 ? 4.006 2.984 -16.349 1.00 91.69 96 ASP A N 1
ATOM 765 C CA . ASP A 1 96 ? 4.379 3.661 -17.597 1.00 91.69 96 ASP A CA 1
ATOM 766 C C . ASP A 1 96 ? 3.676 5.021 -17.760 1.00 91.69 96 ASP A C 1
ATOM 768 O O . ASP A 1 96 ? 3.204 5.396 -18.827 1.00 91.69 96 ASP A O 1
ATOM 772 N N . GLY A 1 97 ? 3.535 5.754 -16.649 1.00 89.62 97 GLY A N 1
ATOM 773 C CA . GLY A 1 97 ? 2.824 7.036 -16.591 1.00 89.62 97 GLY A CA 1
ATOM 774 C C . GLY A 1 97 ? 1.294 6.932 -16.503 1.00 89.62 97 GLY A C 1
ATOM 775 O O . GLY A 1 97 ? 0.643 7.905 -16.112 1.00 89.62 97 GLY A O 1
ATOM 776 N N . HIS A 1 98 ? 0.706 5.763 -16.762 1.00 90.06 98 HIS A N 1
ATOM 777 C CA . HIS A 1 98 ? -0.736 5.542 -16.678 1.00 90.06 98 HIS A CA 1
ATOM 778 C C . HIS A 1 98 ? -1.186 5.274 -15.242 1.00 90.06 98 HIS A C 1
ATOM 780 O O . HIS A 1 98 ? -0.671 4.386 -14.564 1.00 90.06 98 HIS A O 1
ATOM 786 N N . ILE A 1 99 ? -2.186 6.026 -14.776 1.00 90.12 99 ILE A N 1
ATOM 787 C CA . ILE A 1 99 ? -2.749 5.863 -13.431 1.00 90.12 99 ILE A CA 1
ATOM 788 C C . ILE A 1 99 ? -3.513 4.539 -13.345 1.00 90.12 99 ILE A C 1
ATOM 790 O O . ILE A 1 99 ? -4.438 4.285 -14.118 1.00 90.12 99 ILE A O 1
ATOM 794 N N . LEU A 1 100 ? -3.158 3.719 -12.357 1.00 87.50 100 LEU A N 1
ATOM 795 C CA . LEU A 1 100 ? -3.868 2.491 -12.031 1.00 87.50 100 LEU A CA 1
ATOM 796 C C . LEU A 1 100 ? -4.899 2.751 -10.932 1.00 87.50 100 LEU A C 1
ATOM 798 O O . LEU A 1 100 ? -4.567 3.174 -9.824 1.00 87.50 100 LEU A O 1
ATOM 802 N N . ASN A 1 101 ? -6.155 2.433 -11.234 1.00 84.19 101 ASN A N 1
ATOM 803 C CA . ASN A 1 101 ? -7.258 2.441 -10.275 1.00 84.19 101 ASN A CA 1
ATOM 804 C C . ASN A 1 101 ? -7.520 1.030 -9.742 1.00 84.19 101 ASN A C 1
ATOM 806 O O . ASN A 1 101 ? -7.141 0.046 -10.373 1.00 84.19 101 ASN A O 1
ATOM 810 N N . ARG A 1 102 ? -8.276 0.918 -8.640 1.00 80.88 102 ARG A N 1
ATOM 811 C CA . ARG A 1 102 ? -8.709 -0.373 -8.057 1.00 80.88 102 ARG A CA 1
ATOM 812 C C . ARG A 1 102 ? -9.397 -1.303 -9.064 1.00 80.88 102 ARG A C 1
ATOM 814 O O . ARG A 1 102 ? -9.379 -2.516 -8.874 1.00 80.88 102 ARG A O 1
ATOM 821 N N . ASN A 1 103 ? -10.009 -0.743 -10.108 1.00 75.56 103 ASN A N 1
ATOM 822 C CA . ASN A 1 103 ? -10.706 -1.487 -11.160 1.00 75.56 103 ASN A CA 1
ATOM 823 C C . ASN A 1 103 ? -9.765 -1.972 -12.274 1.00 75.56 103 ASN A C 1
ATOM 825 O O . ASN A 1 103 ? -10.013 -3.022 -12.852 1.00 75.56 103 ASN A O 1
ATOM 829 N N . ASN A 1 104 ? -8.652 -1.271 -12.511 1.00 78.31 104 ASN A N 1
ATOM 830 C CA . ASN A 1 104 ? -7.749 -1.510 -13.645 1.00 78.31 104 ASN A CA 1
ATOM 831 C C . ASN A 1 104 ? -6.423 -2.153 -13.204 1.00 78.31 104 ASN A C 1
ATOM 833 O O . ASN A 1 104 ? -5.394 -1.995 -13.858 1.00 78.31 104 ASN A O 1
ATOM 837 N N . LEU A 1 105 ? -6.416 -2.843 -12.062 1.00 81.69 105 LEU A N 1
ATOM 838 C CA . LEU A 1 105 ? -5.232 -3.550 -11.586 1.00 81.69 105 LEU A CA 1
ATOM 839 C C . LEU A 1 105 ? -5.032 -4.849 -12.381 1.00 81.69 105 LEU A C 1
ATOM 841 O O . LEU A 1 105 ? -5.969 -5.644 -12.449 1.00 81.69 105 LEU A O 1
ATOM 845 N N . PRO A 1 106 ? -3.810 -5.160 -12.857 1.00 76.94 106 PRO A N 1
ATOM 846 C CA . PRO A 1 106 ? -3.542 -6.410 -13.575 1.00 76.94 106 PRO A CA 1
ATOM 847 C C . PRO A 1 106 ? -3.954 -7.673 -12.800 1.00 76.94 106 PRO A C 1
ATOM 849 O O . PRO A 1 106 ? -4.459 -8.633 -13.377 1.00 76.94 106 PRO A O 1
ATOM 852 N N . LEU A 1 107 ? -3.799 -7.671 -11.468 1.00 79.69 107 LEU A N 1
ATOM 853 C CA . LEU A 1 107 ? -4.242 -8.790 -10.626 1.00 79.69 107 LEU A CA 1
ATOM 854 C C . LEU A 1 107 ? -5.767 -8.921 -10.522 1.00 79.69 107 LEU A C 1
ATOM 856 O O . LEU A 1 107 ? -6.260 -10.019 -10.264 1.00 79.69 107 LEU A O 1
ATOM 860 N N . ARG A 1 108 ? -6.506 -7.828 -10.725 1.00 77.50 108 ARG A N 1
ATOM 861 C CA . ARG A 1 108 ? -7.967 -7.845 -10.779 1.00 77.50 108 ARG A CA 1
ATOM 862 C C . ARG A 1 108 ? -8.452 -8.341 -12.135 1.00 77.50 108 ARG A C 1
ATOM 864 O O . ARG A 1 108 ? -9.312 -9.209 -12.167 1.00 77.50 108 ARG A O 1
ATOM 871 N N . THR A 1 109 ? -7.841 -7.888 -13.230 1.00 72.94 109 THR A N 1
ATOM 872 C CA . THR A 1 109 ? -8.119 -8.418 -14.577 1.00 72.94 109 THR A CA 1
ATOM 873 C C . THR A 1 109 ? -7.873 -9.929 -14.655 1.00 72.94 109 THR A C 1
ATOM 875 O O . THR A 1 109 ? -8.584 -10.638 -15.353 1.00 72.94 109 THR A O 1
ATOM 878 N N . GLY A 1 110 ? -6.904 -10.442 -13.891 1.00 76.25 110 GLY A N 1
ATOM 879 C CA . GLY A 1 110 ? -6.637 -11.877 -13.767 1.00 76.25 110 GLY A CA 1
ATOM 880 C C . GLY A 1 110 ? -7.513 -12.643 -12.764 1.00 76.25 110 GLY A C 1
ATOM 881 O O . GLY A 1 110 ? -7.128 -13.754 -12.405 1.00 76.25 110 GLY A O 1
ATOM 882 N N . ASN A 1 111 ? -8.612 -12.071 -12.251 1.00 76.12 111 ASN A N 1
ATOM 883 C CA . ASN A 1 111 ? -9.516 -12.684 -11.258 1.00 76.12 111 ASN A CA 1
ATOM 884 C C . ASN A 1 111 ? -8.828 -13.201 -9.973 1.00 76.12 111 ASN A C 1
ATOM 886 O O . ASN A 1 111 ? -9.327 -14.108 -9.306 1.00 76.12 111 ASN A O 1
ATOM 890 N N . LYS A 1 112 ? -7.674 -12.632 -9.592 1.00 81.38 112 LYS A N 1
ATOM 891 C CA . LYS A 1 112 ? -6.943 -13.028 -8.369 1.00 81.38 112 LYS A CA 1
ATOM 892 C C . LYS A 1 112 ? -7.362 -12.241 -7.132 1.00 81.38 112 LYS A C 1
ATOM 894 O O . LYS A 1 112 ? -7.095 -12.667 -6.013 1.00 81.38 112 LYS A O 1
ATOM 899 N N . ILE A 1 113 ? -7.979 -11.082 -7.332 1.00 82.00 113 ILE A N 1
ATOM 900 C CA . ILE A 1 113 ? -8.452 -10.179 -6.281 1.00 82.00 113 ILE A CA 1
ATOM 901 C C . ILE A 1 113 ? -9.927 -9.878 -6.570 1.00 82.00 113 ILE A C 1
ATOM 903 O O . ILE A 1 113 ? -10.247 -9.603 -7.730 1.00 82.00 113 ILE A O 1
ATOM 907 N N . PRO A 1 114 ? -10.811 -9.909 -5.558 1.00 81.31 114 PRO A N 1
ATOM 908 C CA . PRO A 1 114 ? -12.223 -9.641 -5.761 1.00 81.31 114 PRO A CA 1
ATOM 909 C C . PRO A 1 114 ? -12.492 -8.165 -6.032 1.00 81.31 114 PRO A C 1
ATOM 911 O O . PRO A 1 114 ? -11.701 -7.272 -5.714 1.00 81.31 114 PRO A O 1
ATOM 914 N N . GLU A 1 115 ? -13.684 -7.910 -6.549 1.00 79.38 115 GLU A N 1
ATOM 915 C CA . GLU A 1 115 ? -14.256 -6.579 -6.530 1.00 79.38 115 GLU A CA 1
ATOM 916 C C . GLU A 1 115 ? -14.756 -6.232 -5.124 1.00 79.38 115 GLU A C 1
A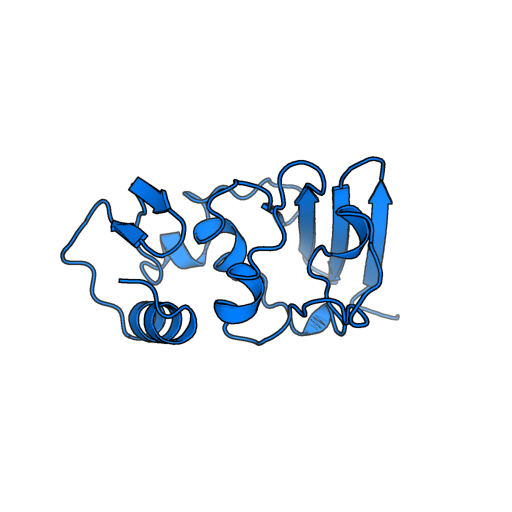TOM 918 O O . GLU A 1 115 ? -15.531 -6.970 -4.508 1.00 79.38 115 GLU A O 1
ATOM 923 N N . ILE A 1 116 ? -14.289 -5.096 -4.610 1.00 81.12 116 ILE A N 1
ATOM 924 C CA . ILE A 1 116 ? -14.595 -4.633 -3.260 1.00 81.12 116 ILE A CA 1
ATOM 925 C C . ILE A 1 116 ? -15.536 -3.442 -3.349 1.00 81.12 116 ILE A C 1
ATOM 927 O O . ILE A 1 116 ? -15.198 -2.432 -3.962 1.00 81.12 116 ILE A O 1
ATOM 931 N N . GLU A 1 117 ? -16.676 -3.542 -2.672 1.00 76.62 117 GLU A N 1
ATOM 932 C CA . GLU A 1 117 ? -17.642 -2.453 -2.568 1.00 76.62 117 GLU A CA 1
ATOM 933 C C . GLU A 1 117 ? -17.156 -1.411 -1.554 1.00 76.62 117 GLU A C 1
ATOM 935 O O . GLU A 1 117 ? -17.113 -0.211 -1.827 1.00 76.62 117 GLU A O 1
ATOM 940 N N . LYS A 1 118 ? -16.759 -1.870 -0.358 1.00 76.25 118 LYS A N 1
ATOM 941 C CA . LYS A 1 118 ? -16.282 -1.005 0.727 1.00 76.25 118 LYS A CA 1
ATOM 942 C C . LYS A 1 118 ? -15.183 -1.684 1.533 1.00 76.25 118 LYS A C 1
ATOM 944 O O . LYS A 1 118 ? -15.328 -2.817 1.988 1.00 76.25 118 LYS A O 1
ATOM 949 N N . VAL A 1 119 ? -14.114 -0.937 1.795 1.00 79.56 119 VAL A N 1
ATOM 950 C CA . VAL A 1 119 ? -13.070 -1.323 2.751 1.00 79.56 119 VAL A CA 1
ATOM 951 C C . VAL A 1 119 ? -13.270 -0.506 4.020 1.00 79.56 119 VAL A C 1
ATOM 953 O O . VAL A 1 119 ? -13.184 0.720 3.995 1.00 79.56 119 VAL A O 1
ATOM 956 N N . LYS A 1 120 ? -13.524 -1.176 5.143 1.00 78.88 120 LYS A N 1
ATOM 957 C CA . LYS A 1 120 ? -13.515 -0.573 6.478 1.00 78.88 120 LYS A CA 1
ATOM 958 C C . LYS A 1 120 ? -12.387 -1.183 7.304 1.00 78.88 120 LYS A C 1
ATOM 960 O O . LYS A 1 120 ? -11.897 -2.282 7.041 1.00 78.88 120 LYS A O 1
ATOM 965 N N . MET A 1 121 ? -11.973 -0.474 8.349 1.00 68.81 121 MET A N 1
ATOM 966 C CA . MET A 1 121 ? -11.059 -1.035 9.344 1.00 68.81 121 MET A CA 1
ATOM 967 C C . MET A 1 121 ? -11.690 -2.311 9.926 1.00 68.81 121 MET A C 1
ATOM 969 O O . MET A 1 121 ? -12.760 -2.238 10.523 1.00 68.81 121 MET A O 1
ATOM 973 N N . LYS A 1 122 ? -11.030 -3.463 9.741 1.00 70.81 122 LYS A N 1
ATOM 974 C CA . LYS A 1 122 ? -11.485 -4.806 10.165 1.00 70.81 122 LYS A CA 1
ATOM 975 C C . LYS A 1 122 ? -12.680 -5.416 9.420 1.00 70.81 122 LYS A C 1
ATOM 977 O O . LYS A 1 122 ? -13.139 -6.468 9.855 1.00 70.81 122 LYS A O 1
ATOM 982 N N . LYS A 1 123 ? -13.160 -4.820 8.321 1.00 78.38 123 LYS A N 1
ATOM 983 C CA . LYS A 1 123 ? -14.209 -5.431 7.489 1.00 78.38 123 LYS A CA 1
ATOM 984 C C . LYS A 1 123 ? -14.009 -5.122 6.011 1.00 78.38 123 LYS A C 1
ATOM 986 O O . LYS A 1 123 ? -13.900 -3.949 5.650 1.00 78.38 123 LYS A O 1
ATOM 991 N N . VAL A 1 124 ? -14.012 -6.144 5.160 1.00 79.50 124 VAL A N 1
ATOM 992 C CA . VAL A 1 124 ? -14.016 -5.971 3.699 1.00 79.50 124 VAL A CA 1
ATOM 993 C C . VAL A 1 124 ? -15.352 -6.463 3.155 1.00 79.50 124 VAL A C 1
ATOM 995 O O . VAL A 1 124 ? -15.743 -7.594 3.405 1.00 79.50 124 VAL A O 1
ATOM 998 N N . ILE A 1 125 ? -16.073 -5.599 2.440 1.00 79.69 125 ILE A N 1
ATOM 999 C CA . ILE A 1 125 ? -17.352 -5.945 1.810 1.00 79.69 125 ILE A CA 1
ATOM 1000 C C . ILE A 1 125 ? -17.090 -6.174 0.326 1.00 79.69 125 ILE A C 1
ATOM 1002 O O . ILE A 1 125 ? -16.693 -5.243 -0.379 1.00 79.69 125 ILE A O 1
ATOM 1006 N N . LEU A 1 126 ? -17.280 -7.411 -0.124 1.00 81.81 126 LEU A N 1
ATOM 1007 C CA . LEU A 1 126 ? -17.132 -7.803 -1.523 1.00 81.81 126 LEU A CA 1
ATOM 1008 C C . LEU A 1 126 ? -18.427 -7.533 -2.288 1.00 81.81 126 LEU A C 1
ATOM 1010 O O . LEU A 1 126 ? -19.509 -7.715 -1.736 1.00 81.81 126 LEU A O 1
ATOM 1014 N N . VAL A 1 127 ? -18.309 -7.145 -3.560 1.00 79.56 127 VAL A N 1
ATOM 1015 C CA . VAL A 1 127 ? -19.471 -7.046 -4.463 1.00 79.56 127 VAL A CA 1
ATOM 1016 C C . VAL A 1 127 ? -20.018 -8.436 -4.784 1.00 79.56 127 VAL A C 1
ATOM 1018 O O . VAL A 1 127 ? -21.229 -8.618 -4.840 1.00 79.56 127 VAL A O 1
ATOM 1021 N N . ASN A 1 128 ? -19.131 -9.425 -4.934 1.00 79.62 128 ASN A N 1
ATOM 1022 C CA . ASN A 1 128 ? -19.506 -10.829 -5.065 1.00 79.62 128 ASN A CA 1
ATOM 1023 C C . ASN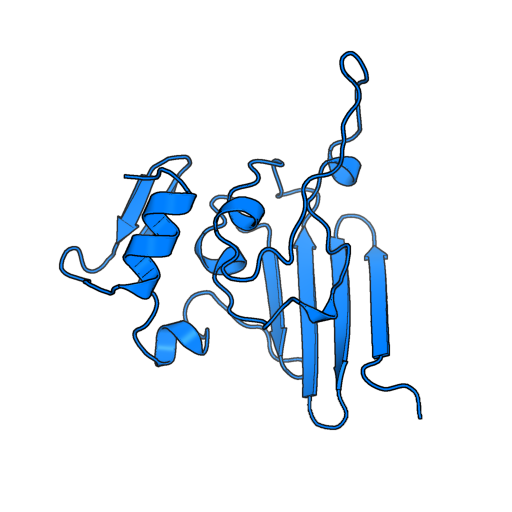 A 1 128 ? -19.100 -11.613 -3.798 1.00 79.62 128 ASN A C 1
ATOM 1025 O O . ASN A 1 128 ? -17.907 -11.884 -3.618 1.00 79.62 128 ASN A O 1
ATOM 1029 N N . PRO A 1 129 ? -20.057 -11.989 -2.928 1.00 72.31 129 PRO A N 1
ATOM 1030 C CA . PRO A 1 129 ? -19.792 -12.766 -1.716 1.00 72.31 129 PRO A CA 1
ATOM 1031 C C . PRO A 1 129 ? -19.259 -14.183 -1.972 1.00 72.31 129 PRO A C 1
ATOM 1033 O O . PRO A 1 129 ? -18.669 -14.775 -1.073 1.00 72.31 129 PRO A O 1
ATOM 1036 N N . GLU A 1 130 ? -19.449 -14.734 -3.174 1.00 74.25 130 GLU A N 1
ATOM 1037 C CA . GLU A 1 130 ? -19.050 -16.106 -3.523 1.00 74.25 130 GLU A CA 1
ATOM 1038 C C . GLU A 1 130 ? -17.614 -16.212 -4.056 1.00 74.25 130 GLU A C 1
ATOM 1040 O O . GLU A 1 130 ? -17.153 -17.300 -4.407 1.00 74.25 130 GLU A O 1
ATOM 1045 N N . PHE A 1 131 ? -16.881 -15.097 -4.124 1.00 78.25 131 PHE A N 1
ATOM 1046 C CA . PHE A 1 131 ? -15.505 -15.100 -4.603 1.00 78.25 131 PHE A CA 1
ATOM 1047 C C . PHE A 1 131 ? -14.605 -15.945 -3.690 1.00 78.25 131 PHE A C 1
ATOM 1049 O O . PHE A 1 131 ? -14.377 -15.603 -2.531 1.00 78.25 131 PHE A O 1
ATOM 1056 N N . LYS A 1 132 ? -14.047 -17.026 -4.241 1.00 72.88 132 LYS A N 1
ATOM 1057 C CA . LYS A 1 132 ? -13.081 -17.898 -3.566 1.00 72.88 132 LYS A CA 1
ATOM 1058 C C . LYS A 1 132 ? -11.774 -17.902 -4.335 1.00 72.88 132 LYS A C 1
ATOM 1060 O O . LYS A 1 132 ? -11.740 -18.243 -5.517 1.00 72.88 132 LYS A O 1
ATOM 1065 N N . ASN A 1 133 ? -10.692 -17.531 -3.664 1.00 84.06 133 ASN A N 1
ATOM 1066 C CA . ASN A 1 133 ? -9.362 -17.576 -4.247 1.00 84.06 133 ASN A CA 1
ATOM 1067 C C . ASN A 1 133 ? -8.325 -17.785 -3.145 1.00 84.06 133 ASN A C 1
ATOM 1069 O O . ASN A 1 133 ? -8.219 -16.968 -2.234 1.00 84.06 133 ASN A O 1
ATOM 1073 N N . GLU A 1 134 ? -7.497 -18.820 -3.285 1.00 84.94 134 GLU A N 1
ATOM 1074 C CA . GLU A 1 134 ? -6.469 -19.171 -2.299 1.00 84.94 134 GLU A CA 1
ATOM 1075 C C . GLU A 1 134 ? -5.508 -18.004 -2.003 1.00 84.94 134 GLU A C 1
ATOM 1077 O O . GLU A 1 134 ? -5.071 -17.804 -0.868 1.00 84.94 134 GLU A O 1
ATOM 1082 N N . PHE A 1 135 ? -5.178 -17.199 -3.017 1.00 85.19 135 PHE A N 1
ATOM 1083 C CA . PHE A 1 135 ? -4.333 -16.020 -2.843 1.00 85.19 135 PHE A CA 1
ATOM 1084 C C . PHE A 1 135 ? -5.022 -14.952 -1.990 1.00 85.19 135 PHE A C 1
ATOM 1086 O O . PHE A 1 135 ? -4.385 -14.358 -1.117 1.00 85.19 135 PHE A O 1
ATOM 1093 N N . TRP A 1 136 ? -6.311 -14.714 -2.231 1.00 84.56 136 TRP A N 1
ATOM 1094 C CA . TRP A 1 136 ? -7.090 -13.737 -1.480 1.00 84.56 136 TRP A CA 1
ATOM 1095 C C . TRP A 1 136 ? -7.294 -14.175 -0.031 1.00 84.56 136 TRP A C 1
ATOM 1097 O O . TRP A 1 136 ? -7.040 -13.388 0.879 1.00 84.56 136 TRP A O 1
ATOM 1107 N N . ASP A 1 137 ? -7.632 -15.443 0.192 1.00 84.31 137 ASP A N 1
ATOM 1108 C CA . ASP A 1 137 ? -7.855 -15.995 1.530 1.00 84.31 137 ASP A CA 1
ATOM 1109 C C . ASP A 1 137 ? -6.593 -15.880 2.399 1.00 84.31 137 ASP A C 1
ATOM 1111 O O . ASP A 1 137 ? -6.653 -15.423 3.542 1.00 84.31 137 ASP A O 1
ATOM 1115 N N . LYS A 1 138 ? -5.413 -16.159 1.823 1.00 86.19 138 LYS A N 1
ATOM 1116 C CA . LYS A 1 138 ? -4.117 -15.951 2.496 1.00 86.19 138 LYS A CA 1
ATOM 1117 C C . LYS A 1 138 ? -3.860 -14.489 2.859 1.00 86.19 138 LYS A C 1
ATOM 1119 O O . LYS A 1 138 ? -3.227 -14.211 3.878 1.00 86.19 138 LYS A O 1
ATOM 1124 N N . ILE A 1 139 ? -4.295 -13.540 2.030 1.00 86.31 139 ILE A N 1
ATOM 1125 C CA . ILE A 1 139 ? -4.166 -12.112 2.345 1.00 86.31 139 ILE A CA 1
ATOM 1126 C C . ILE A 1 139 ? -5.107 -11.742 3.489 1.00 86.31 139 ILE A C 1
ATOM 1128 O O . ILE A 1 139 ? -4.669 -11.059 4.416 1.00 86.31 139 ILE A O 1
ATOM 1132 N N . MET A 1 140 ? -6.361 -12.200 3.439 1.00 83.62 140 MET A N 1
ATOM 1133 C CA . MET A 1 140 ? -7.379 -11.931 4.457 1.00 83.62 140 MET A CA 1
ATOM 1134 C C . MET A 1 140 ? -6.967 -12.461 5.837 1.00 83.62 140 MET A C 1
ATOM 1136 O O . MET A 1 140 ? -7.090 -11.740 6.832 1.00 83.62 140 MET A O 1
ATOM 1140 N N . ASP A 1 141 ? -6.370 -13.653 5.884 1.00 84.44 141 ASP A N 1
ATOM 1141 C CA . ASP A 1 141 ? -5.809 -14.241 7.103 1.00 84.44 141 ASP A CA 1
ATOM 1142 C C . ASP A 1 141 ? -4.690 -13.367 7.704 1.00 84.44 141 ASP A C 1
ATOM 1144 O O . ASP A 1 141 ? -4.730 -12.996 8.881 1.00 84.44 141 ASP A O 1
ATOM 1148 N N . ARG A 1 142 ? -3.749 -12.888 6.873 1.00 83.00 142 ARG A N 1
ATOM 1149 C CA . ARG A 1 142 ? -2.656 -11.995 7.317 1.00 83.00 142 ARG A CA 1
ATOM 1150 C C . ARG A 1 142 ? -3.145 -10.674 7.903 1.00 83.00 142 ARG A C 1
ATOM 1152 O O . ARG A 1 142 ? -2.539 -10.138 8.836 1.00 83.00 142 ARG A O 1
ATOM 1159 N N . ILE A 1 143 ? -4.201 -10.099 7.334 1.00 80.81 143 ILE A N 1
ATOM 1160 C CA . ILE A 1 143 ? -4.757 -8.832 7.824 1.00 80.81 143 ILE A CA 1
ATOM 1161 C C . ILE A 1 143 ? -5.701 -9.025 9.016 1.00 80.81 143 ILE A C 1
ATOM 1163 O O . ILE A 1 143 ? -6.013 -8.029 9.675 1.00 80.81 143 ILE A O 1
ATOM 1167 N N . GLN A 1 144 ? -6.094 -10.270 9.321 1.00 75.56 144 GLN A N 1
ATOM 1168 C CA . GLN A 1 144 ? -7.055 -10.635 10.369 1.00 75.56 144 GLN A CA 1
ATOM 1169 C C . GLN A 1 144 ? -8.384 -9.882 10.214 1.00 75.56 144 GLN A C 1
ATOM 1171 O O . GLN A 1 144 ? -8.960 -9.380 11.184 1.00 75.56 144 GLN A O 1
ATOM 1176 N N . VAL A 1 145 ? -8.834 -9.730 8.969 1.00 66.50 145 VAL A N 1
ATOM 1177 C CA . VAL A 1 145 ? -10.081 -9.041 8.631 1.00 66.50 145 VAL A CA 1
ATOM 1178 C C . VAL A 1 145 ? -11.136 -10.084 8.285 1.00 66.50 145 VAL A C 1
ATOM 1180 O O . VAL A 1 145 ? -10.838 -11.034 7.570 1.00 66.50 145 VAL A O 1
ATOM 1183 N N . LYS A 1 146 ? -12.346 -9.898 8.821 1.00 58.22 146 LYS A N 1
ATOM 1184 C CA . LYS A 1 146 ? -13.526 -10.711 8.511 1.00 58.22 146 LYS A CA 1
ATOM 1185 C C . LYS A 1 146 ? -14.397 -10.045 7.450 1.00 58.22 146 LYS A C 1
ATOM 1187 O O . LYS A 1 146 ? -14.355 -8.794 7.339 1.00 58.22 146 LYS A O 1
#

InterPro domains:
  IPR017896 4Fe-4S ferredoxin-type, iron-sulphur binding domain [PF12838] (34-90)
  IPR017896 4Fe-4S ferredoxin-type, iron-sulphur binding domain [PS51379] (26-55)
  IPR017896 4Fe-4S ferredoxin-type, iron-sulphur binding domain [PS51379] (66-96)
  IPR017900 4Fe-4S ferredoxin, iron-sulphur binding, conserved site [PS00198] (35-46)
  IPR017900 4Fe-4S ferredoxin, iron-sulphur binding, conserved site [PS00198] (76-87)
  IPR050157 Photosystem I iron-sulfur center [PTHR24960] (28-94)

Secondary structure (DSSP, 8-state):
---SEEEEEEETTEEEEEEEETTEEEEEEEETTT-----HHHHH-TT---BPPP--TT----GGGGS-B-SSGGG-----HHHHT-TT--EEEEETTEEEPTTS-HHHHTTSS--EEEEETTEEEESSTT---HHHHHHHHHHT--

Foldseek 3Di:
DDPFDWDWDDDDQKTWIWTHGPVKIKIKIFGLVQDPLPCLLCLLQPQNQKDFDDDDPPDDDDSSNRDIDGPPNVSDPVQCSSCLQDQRNRMWMDMRNHTDHNCRGPCVVVLQDFAFPHHDQQETHGPDPPRDHPSHVVSCVSSVHD

Sequence (146 aa):
MKWPIVEESINFSVRNTKIEYMNRTTDLMFDLNKCTSCYQCVKACPKNALFKPEIPKGKKVPRKERVPFFPDPLKCVFCGVCLTLCPFDAISMKLDGHILNRNNLPLRTGNKIPEIEKVKMKKVILVNPEFKNEFWDKIMDRIQVK

pLDDT: mean 86.29, std 7.23, range [58.22, 94.62]

Radius of gyration: 15.56 Å; chains: 1; bounding box: 44×38×45 Å